Protein AF-U6KPJ8-F1 (afdb_monomer_lite)

pLDDT: mean 83.23, std 18.03, range [37.62, 97.5]

Structure (mmCIF, N/CA/C/O backbone):
data_AF-U6KPJ8-F1
#
_entry.id   AF-U6KPJ8-F1
#
loop_
_atom_site.group_PDB
_atom_site.id
_atom_site.type_symbol
_atom_site.label_atom_id
_atom_site.label_alt_id
_atom_site.label_comp_id
_atom_site.label_asym_id
_atom_site.label_entity_id
_atom_site.label_seq_id
_atom_site.pdbx_PDB_ins_code
_atom_site.Cartn_x
_atom_site.Cartn_y
_atom_site.Cartn_z
_atom_site.occupancy
_atom_site.B_iso_or_equiv
_atom_site.auth_seq_id
_atom_site.auth_comp_id
_atom_site.auth_asym_id
_atom_site.auth_atom_id
_atom_site.pdbx_PDB_model_num
ATOM 1 N N . ASN A 1 1 ? 4.360 -7.248 28.650 1.00 37.62 1 ASN A N 1
ATOM 2 C CA . ASN A 1 1 ? 5.447 -6.951 27.704 1.00 37.62 1 ASN A CA 1
ATOM 3 C C . ASN A 1 1 ? 4.824 -6.811 26.330 1.00 37.62 1 ASN A C 1
ATOM 5 O O . ASN A 1 1 ? 4.631 -7.802 25.655 1.00 37.62 1 ASN A O 1
ATOM 9 N N . GLU A 1 2 ? 4.382 -5.655 25.871 1.00 37.62 2 GLU A N 1
ATOM 10 C CA . GLU A 1 2 ? 4.336 -4.290 26.389 1.00 37.62 2 GLU A CA 1
ATOM 11 C C . GLU A 1 2 ? 3.416 -3.573 25.388 1.00 37.62 2 GLU A C 1
ATOM 13 O O . GLU A 1 2 ? 3.632 -3.651 24.186 1.00 37.62 2 GLU A O 1
ATOM 18 N N . GLU A 1 3 ? 2.337 -2.978 25.886 1.00 45.91 3 GLU A N 1
ATOM 19 C CA . GLU A 1 3 ? 1.828 -1.684 25.425 1.00 45.91 3 GLU A CA 1
ATOM 20 C C . GLU A 1 3 ? 1.821 -1.364 23.914 1.00 45.91 3 GLU A C 1
ATOM 22 O O . GLU A 1 3 ? 2.398 -0.370 23.485 1.00 45.91 3 GLU A O 1
ATOM 27 N N . THR A 1 4 ? 0.988 -2.039 23.119 1.00 46.28 4 THR A N 1
ATOM 28 C CA . THR A 1 4 ? 0.254 -1.316 22.063 1.00 46.28 4 THR A CA 1
ATOM 29 C C . THR A 1 4 ? -1.011 -0.748 22.680 1.00 46.28 4 THR A C 1
ATOM 31 O O . THR A 1 4 ? -2.102 -1.311 22.648 1.00 46.28 4 THR A O 1
ATOM 34 N N . LYS A 1 5 ? -0.791 0.381 23.354 1.00 42.75 5 LYS A N 1
ATOM 35 C CA . LYS A 1 5 ? -1.793 1.258 23.945 1.00 42.75 5 LYS A CA 1
ATOM 36 C C . LYS A 1 5 ? -2.878 1.509 22.900 1.00 42.75 5 LYS A C 1
ATOM 38 O O . LYS A 1 5 ? -2.661 2.239 21.934 1.00 42.75 5 LYS A O 1
ATOM 43 N N . ALA A 1 6 ? -4.017 0.845 23.087 1.00 41.06 6 ALA A N 1
ATOM 44 C CA . ALA A 1 6 ? -5.228 1.080 22.329 1.00 41.06 6 ALA A CA 1
ATOM 45 C C . ALA A 1 6 ? -5.504 2.584 22.373 1.00 41.06 6 ALA A C 1
ATOM 47 O O . ALA A 1 6 ? -5.782 3.146 23.432 1.00 41.06 6 ALA A O 1
ATOM 48 N N . ALA A 1 7 ? -5.335 3.249 21.232 1.00 43.72 7 ALA A N 1
ATOM 49 C CA . ALA A 1 7 ? -5.761 4.621 21.072 1.00 43.72 7 ALA A CA 1
ATOM 50 C C . ALA A 1 7 ? -7.288 4.610 21.167 1.00 43.72 7 ALA A C 1
ATOM 52 O O . ALA A 1 7 ? -7.984 4.224 20.230 1.00 43.72 7 ALA A O 1
ATOM 53 N N . GLU A 1 8 ? -7.783 4.978 22.344 1.00 44.75 8 GLU A N 1
ATOM 54 C CA . GLU A 1 8 ? -9.182 5.252 22.628 1.00 44.75 8 GLU A CA 1
ATOM 55 C C . GLU A 1 8 ? -9.659 6.387 21.711 1.00 44.75 8 GLU A C 1
ATOM 57 O O . GLU A 1 8 ? -9.579 7.567 22.042 1.00 44.75 8 GLU A O 1
ATOM 62 N N . ALA A 1 9 ? -10.149 6.034 20.526 1.00 43.81 9 ALA A N 1
ATOM 63 C CA . ALA A 1 9 ? -10.954 6.920 19.704 1.00 43.81 9 ALA A CA 1
ATOM 64 C C . ALA A 1 9 ? -12.425 6.624 20.006 1.00 43.81 9 ALA A C 1
ATOM 66 O O . ALA A 1 9 ? -13.086 5.843 19.325 1.00 43.81 9 ALA A O 1
ATOM 67 N N . GLN A 1 10 ? -12.943 7.256 21.057 1.00 44.81 10 GLN A N 1
ATOM 68 C CA . GLN A 1 10 ? -14.380 7.450 21.192 1.00 44.81 10 GLN A CA 1
ATOM 69 C C . GLN A 1 10 ? -14.854 8.333 20.030 1.00 44.81 10 GLN A C 1
ATOM 71 O O . GLN A 1 10 ? -14.726 9.548 20.116 1.00 44.81 10 GLN A O 1
ATOM 76 N N . PHE A 1 11 ? -15.427 7.758 18.969 1.00 49.78 11 PHE A N 1
ATOM 77 C CA . PHE A 1 11 ? -16.357 8.492 18.109 1.00 49.78 11 PHE A CA 1
ATOM 78 C C . PHE A 1 11 ? -17.549 7.626 17.702 1.00 49.78 11 PHE A C 1
ATOM 80 O O . PHE A 1 11 ? -17.448 6.542 17.139 1.00 49.78 11 PHE A O 1
ATOM 87 N N . VAL A 1 12 ? -18.701 8.167 18.069 1.00 48.19 12 VAL A N 1
ATOM 88 C CA . VAL A 1 12 ? -20.061 7.726 17.805 1.00 48.19 12 VAL A CA 1
ATOM 89 C C . VAL A 1 12 ? -20.349 7.823 16.301 1.00 48.19 12 VAL A C 1
ATOM 91 O O . VAL A 1 12 ? -20.177 8.885 15.710 1.00 48.19 12 VAL A O 1
ATOM 94 N N . GLY A 1 13 ? -20.835 6.730 15.707 1.00 45.03 13 GLY A N 1
ATOM 95 C CA . GLY A 1 13 ? -21.274 6.649 14.309 1.00 45.03 13 GLY A CA 1
ATOM 96 C C . GLY A 1 13 ? -20.286 5.873 13.440 1.00 45.03 13 GLY A C 1
ATOM 97 O O . GLY A 1 13 ? -19.126 6.249 13.355 1.00 45.03 13 GLY A O 1
ATOM 98 N N . GLY A 1 14 ? -20.739 4.787 12.803 1.00 61.44 14 GLY A N 1
ATOM 99 C CA . GLY A 1 14 ? -19.937 3.907 11.935 1.00 61.44 14 GLY A CA 1
ATOM 100 C C . GLY A 1 14 ? -19.471 4.570 10.634 1.00 61.44 14 GLY A C 1
ATOM 101 O O . GLY A 1 14 ? -19.826 4.124 9.547 1.00 61.44 14 GLY A O 1
ATOM 102 N N . GLY A 1 15 ? -18.736 5.672 10.747 1.00 78.56 15 GLY A N 1
ATOM 103 C CA . GLY A 1 15 ? -18.118 6.404 9.654 1.00 78.56 15 GLY A CA 1
ATOM 104 C C . GLY A 1 15 ? -16.649 6.031 9.495 1.00 78.56 15 GLY A C 1
ATOM 105 O O . GLY A 1 15 ? -15.996 5.577 10.435 1.00 78.56 15 GLY A O 1
ATOM 106 N N . ARG A 1 16 ? -16.124 6.240 8.288 1.00 85.00 16 ARG A N 1
ATOM 107 C CA . ARG A 1 16 ? -14.698 6.077 8.006 1.00 85.00 16 ARG A CA 1
ATOM 108 C C . ARG A 1 16 ? -13.895 7.178 8.695 1.00 85.00 16 ARG A C 1
ATOM 110 O O . ARG A 1 16 ? -14.266 8.349 8.625 1.00 85.00 16 ARG A O 1
ATOM 117 N N . ILE A 1 17 ? -12.778 6.815 9.319 1.00 91.69 17 ILE A N 1
ATOM 118 C CA . ILE A 1 17 ? -11.808 7.758 9.888 1.00 91.69 17 ILE A CA 1
ATOM 119 C C . ILE A 1 17 ? -10.496 7.685 9.117 1.00 91.69 17 ILE A C 1
ATOM 121 O O . ILE A 1 17 ? -10.057 6.608 8.727 1.00 91.69 17 ILE A O 1
ATOM 125 N N . ARG A 1 18 ? -9.827 8.822 8.916 1.00 91.69 18 ARG A N 1
ATOM 126 C CA . ARG A 1 18 ? -8.508 8.848 8.277 1.00 91.69 18 ARG A CA 1
ATOM 127 C C . ARG A 1 18 ? -7.410 8.855 9.339 1.00 91.69 18 ARG A C 1
ATOM 129 O O . ARG A 1 18 ? -7.355 9.787 10.136 1.00 91.69 18 ARG A O 1
ATOM 136 N N . LYS A 1 19 ? -6.527 7.851 9.342 1.00 93.56 19 LYS A N 1
ATOM 137 C CA . LYS A 1 19 ? -5.367 7.772 10.254 1.00 93.56 19 LYS A CA 1
ATOM 138 C C . LYS A 1 19 ? -4.137 7.181 9.563 1.00 93.56 19 LYS A C 1
ATOM 140 O O . LYS A 1 19 ? -4.251 6.466 8.563 1.00 93.56 19 LYS A O 1
ATOM 145 N N . GLN A 1 20 ? -2.971 7.492 10.121 1.00 95.56 20 GLN A N 1
ATOM 146 C CA . GLN A 1 20 ? -1.699 6.864 9.783 1.00 95.56 20 GLN A CA 1
ATOM 147 C C . GLN A 1 20 ? -1.336 5.841 10.864 1.00 95.56 20 GLN A C 1
ATOM 149 O O . GLN A 1 20 ? -1.419 6.153 12.050 1.00 95.56 20 GLN A O 1
ATOM 154 N N . VAL A 1 21 ? -0.949 4.635 10.458 1.00 94.56 21 VAL A N 1
ATOM 155 C CA . VAL A 1 21 ? -0.538 3.539 11.342 1.00 94.56 21 VAL A CA 1
ATOM 156 C C . VAL A 1 21 ? 0.760 2.950 10.806 1.00 94.56 21 VAL A C 1
ATOM 158 O O . VAL A 1 21 ? 0.832 2.591 9.631 1.00 94.56 21 VAL A O 1
ATOM 161 N N . ALA A 1 22 ? 1.771 2.862 11.666 1.00 95.00 22 ALA A N 1
ATOM 162 C CA . ALA A 1 22 ? 2.972 2.074 11.419 1.00 95.00 22 ALA A CA 1
ATOM 163 C C . ALA A 1 22 ? 2.770 0.672 12.007 1.00 95.00 22 ALA A C 1
ATOM 165 O O . ALA A 1 22 ? 2.298 0.539 13.136 1.00 95.00 22 ALA A O 1
ATOM 166 N N . PHE A 1 23 ? 3.088 -0.352 11.228 1.00 91.19 23 PHE A N 1
ATOM 167 C CA . PHE A 1 23 ? 2.982 -1.756 11.600 1.00 91.19 23 PHE A CA 1
ATOM 168 C C . PHE A 1 23 ? 4.333 -2.287 12.090 1.00 91.19 23 PHE A C 1
ATOM 170 O O . PHE A 1 23 ? 5.388 -1.760 11.735 1.00 91.19 23 PHE A O 1
ATOM 177 N N . ASP A 1 24 ? 4.307 -3.380 12.854 1.00 92.56 24 ASP A N 1
ATOM 178 C CA . ASP A 1 24 ? 5.514 -3.998 13.427 1.00 92.56 24 ASP A CA 1
ATOM 179 C C . ASP A 1 24 ? 6.501 -4.508 12.364 1.00 92.56 24 ASP A C 1
ATOM 181 O O . ASP A 1 24 ? 7.694 -4.637 12.624 1.00 92.56 24 ASP A O 1
ATOM 185 N N . ASN A 1 25 ? 6.015 -4.776 11.149 1.00 87.56 25 ASN A N 1
ATOM 186 C CA . ASN A 1 25 ? 6.840 -5.170 10.008 1.00 87.56 25 ASN A CA 1
ATOM 187 C C . ASN A 1 25 ? 7.536 -3.985 9.312 1.00 87.56 25 ASN A C 1
ATOM 189 O O . ASN A 1 25 ? 8.175 -4.191 8.292 1.00 87.56 25 ASN A O 1
ATOM 193 N N . GLY A 1 26 ? 7.400 -2.756 9.820 1.00 91.88 26 GLY A N 1
ATOM 194 C CA . GLY A 1 26 ? 7.976 -1.551 9.218 1.00 91.88 26 GLY A CA 1
ATOM 195 C C . GLY A 1 26 ? 7.114 -0.910 8.127 1.00 91.88 26 GLY A C 1
ATOM 196 O O . GLY A 1 26 ? 7.426 0.195 7.684 1.00 91.88 26 GLY A O 1
ATOM 197 N N . ALA A 1 27 ? 6.000 -1.535 7.732 1.00 94.44 27 ALA A N 1
ATOM 198 C CA . ALA A 1 27 ? 5.062 -0.926 6.801 1.00 94.44 27 ALA A CA 1
ATOM 199 C C . ALA A 1 27 ? 4.301 0.233 7.461 1.00 94.44 27 ALA A C 1
ATOM 201 O O . ALA A 1 27 ? 3.992 0.215 8.652 1.00 94.44 27 ALA A O 1
ATOM 202 N N . VAL A 1 28 ? 3.923 1.232 6.672 1.00 96.56 28 VAL A N 1
ATOM 203 C CA . VAL A 1 28 ? 3.119 2.373 7.106 1.00 96.56 28 VAL A CA 1
ATOM 204 C C . VAL A 1 28 ? 1.903 2.494 6.204 1.00 96.56 28 VAL A C 1
ATOM 206 O O . VAL A 1 28 ? 2.029 2.632 4.991 1.00 96.56 28 VAL A O 1
ATOM 209 N N . TYR A 1 29 ? 0.709 2.492 6.790 1.00 96.12 29 TYR A N 1
ATOM 210 C CA . TYR A 1 29 ? -0.525 2.811 6.082 1.00 96.12 29 TYR A CA 1
ATOM 211 C C . TYR A 1 29 ? -1.038 4.188 6.477 1.00 96.12 29 TYR A C 1
ATOM 213 O O . TYR A 1 29 ? -1.098 4.525 7.653 1.00 96.12 29 TYR A O 1
ATOM 221 N N . THR A 1 30 ? -1.456 4.976 5.492 1.00 96.75 30 THR A N 1
ATOM 222 C CA . THR A 1 30 ? -2.089 6.282 5.664 1.00 96.75 30 THR A CA 1
ATOM 223 C C . THR A 1 30 ? -3.349 6.334 4.818 1.00 96.75 30 THR A C 1
ATOM 225 O O . THR A 1 30 ? -3.277 6.422 3.594 1.00 96.75 30 THR A O 1
ATOM 228 N N . GLY A 1 31 ? -4.518 6.318 5.448 1.00 96.19 31 GLY A N 1
ATOM 229 C CA . GLY A 1 31 ? -5.765 6.245 4.697 1.00 96.19 31 GLY A CA 1
ATOM 230 C C . GLY A 1 31 ? -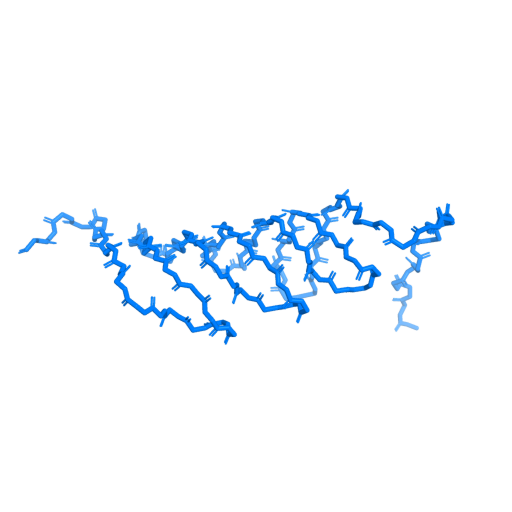6.993 6.175 5.573 1.00 96.19 31 GLY A C 1
ATOM 231 O O . GLY A 1 31 ? -6.925 6.429 6.777 1.00 96.19 31 GLY A O 1
ATOM 232 N N . GLU A 1 32 ? -8.111 5.870 4.933 1.00 95.56 32 GLU A N 1
ATOM 233 C CA . GLU A 1 32 ? -9.397 5.652 5.576 1.00 95.56 32 GLU A CA 1
ATOM 234 C C . GLU A 1 32 ? -9.469 4.265 6.235 1.00 95.56 32 GLU A C 1
ATOM 236 O O . GLU A 1 32 ? -8.862 3.291 5.774 1.00 95.56 32 GLU A O 1
ATOM 241 N N . TRP A 1 33 ? -10.189 4.214 7.352 1.00 93.19 33 TRP A N 1
ATOM 242 C CA . TRP A 1 33 ? -10.424 3.038 8.176 1.00 93.19 33 TRP A CA 1
ATOM 243 C C . TRP A 1 33 ? -11.887 2.986 8.575 1.00 93.19 33 TRP A C 1
ATOM 245 O O . TRP A 1 33 ? -12.448 4.000 8.996 1.00 93.19 33 TRP A O 1
ATOM 255 N N . LEU A 1 34 ? -12.479 1.801 8.509 1.00 91.56 34 LEU A N 1
ATOM 256 C CA . LEU A 1 34 ? -13.812 1.522 9.022 1.00 91.56 34 LEU A CA 1
ATOM 257 C C . LEU A 1 34 ? -13.677 0.527 10.177 1.00 91.56 34 LEU A C 1
ATOM 259 O O . LEU A 1 34 ? -13.388 -0.649 9.967 1.00 91.56 34 LEU A O 1
ATOM 263 N N . GLY A 1 35 ? -13.844 1.019 11.407 1.00 89.00 35 GLY A N 1
ATOM 264 C CA . GLY A 1 35 ? -13.478 0.256 12.601 1.00 89.00 35 GLY A CA 1
ATOM 265 C C . GLY A 1 35 ? -11.972 -0.018 12.628 1.00 89.00 35 GLY A C 1
ATOM 266 O O . GLY A 1 35 ? -11.168 0.918 12.596 1.00 89.00 35 GLY A O 1
ATOM 267 N N . ASP A 1 36 ? -11.605 -1.298 12.646 1.00 87.81 36 ASP A N 1
ATOM 268 C CA . ASP A 1 36 ? -10.212 -1.754 12.702 1.00 87.81 36 ASP A CA 1
ATOM 269 C C . ASP A 1 36 ? -9.640 -2.169 11.340 1.00 87.81 36 ASP A C 1
ATOM 271 O O . ASP A 1 36 ? -8.455 -2.481 11.254 1.00 87.81 36 ASP A O 1
ATOM 275 N N . ALA A 1 37 ? -10.449 -2.122 10.277 1.00 91.62 37 ALA A N 1
ATOM 276 C CA . ALA A 1 37 ? -10.039 -2.506 8.931 1.00 91.62 37 ALA A CA 1
ATOM 277 C C . ALA A 1 37 ? -9.766 -1.287 8.045 1.00 91.62 37 ALA A C 1
ATOM 279 O O . ALA A 1 37 ? -10.462 -0.266 8.124 1.00 91.62 37 ALA A O 1
ATOM 280 N N . ARG A 1 38 ? -8.776 -1.400 7.156 1.00 93.94 38 ARG A N 1
ATOM 281 C CA . ARG A 1 38 ? -8.551 -0.419 6.086 1.00 93.94 38 ARG A CA 1
ATOM 282 C C . ARG A 1 38 ? -9.715 -0.481 5.109 1.00 93.94 38 ARG A C 1
ATOM 284 O O . ARG A 1 38 ? -10.037 -1.549 4.582 1.00 93.94 38 ARG A O 1
ATOM 291 N N . ASP A 1 39 ? -10.348 0.664 4.892 1.00 95.00 39 ASP A N 1
ATOM 292 C CA . ASP A 1 39 ? -11.568 0.744 4.100 1.00 95.00 39 ASP A CA 1
ATOM 293 C C . ASP A 1 39 ? -11.779 2.170 3.571 1.00 95.00 39 ASP A C 1
ATOM 295 O O . ASP A 1 39 ? -11.834 3.122 4.350 1.00 95.00 39 ASP A O 1
ATOM 299 N N . GLY A 1 40 ? -11.899 2.316 2.251 1.00 94.75 40 GLY A N 1
ATOM 300 C CA . GLY A 1 40 ? -11.855 3.594 1.536 1.00 94.75 40 GLY A CA 1
ATOM 301 C C . GLY A 1 40 ? -10.510 3.819 0.843 1.00 94.75 40 GLY A C 1
ATOM 302 O O . GLY A 1 40 ? -9.816 2.872 0.488 1.00 94.75 40 GLY A O 1
ATOM 303 N N . TYR A 1 41 ? -10.119 5.069 0.614 1.00 96.25 41 TYR A N 1
ATOM 304 C CA . TYR A 1 41 ? -8.852 5.376 -0.045 1.00 96.25 41 TYR A CA 1
ATOM 305 C C . TYR A 1 41 ? -7.678 5.389 0.936 1.00 96.25 41 TYR A C 1
ATOM 307 O O . TYR A 1 41 ? -7.747 5.983 2.019 1.00 96.25 41 TYR A O 1
ATOM 315 N N . GLY A 1 42 ? -6.551 4.811 0.526 1.00 96.81 42 GLY A N 1
ATOM 316 C CA . GLY A 1 42 ? -5.361 4.773 1.360 1.00 96.81 42 GLY A CA 1
ATOM 317 C C . GLY A 1 42 ? -4.075 4.462 0.617 1.00 96.81 42 GLY A C 1
ATOM 318 O O . GLY A 1 42 ? -4.068 3.894 -0.476 1.00 96.81 42 GLY A O 1
ATOM 319 N N . VAL A 1 43 ? -2.975 4.838 1.263 1.00 97.50 43 VAL A N 1
ATOM 320 C CA . VAL A 1 43 ? -1.609 4.598 0.809 1.00 97.50 43 VAL A CA 1
ATOM 321 C C . VAL A 1 43 ? -0.917 3.679 1.803 1.00 97.50 43 VAL A C 1
ATOM 323 O O . VAL A 1 43 ? -0.794 4.034 2.973 1.00 97.50 43 VAL A O 1
ATOM 326 N N . GLN A 1 44 ? -0.451 2.523 1.345 1.00 96.75 44 GLN A N 1
ATOM 327 C CA . GLN A 1 44 ? 0.452 1.654 2.090 1.00 96.75 44 GLN A CA 1
ATOM 328 C C . GLN A 1 44 ? 1.859 1.783 1.518 1.00 96.75 44 GLN A C 1
ATOM 330 O O . GLN A 1 44 ? 2.042 1.711 0.309 1.00 96.75 44 GLN A O 1
ATOM 335 N N . VAL A 1 45 ? 2.843 1.956 2.388 1.00 96.69 45 VAL A N 1
ATOM 336 C CA . VAL A 1 45 ? 4.266 1.867 2.067 1.00 96.69 45 VAL A CA 1
ATOM 337 C C . VAL A 1 45 ? 4.819 0.693 2.859 1.00 96.69 45 VAL A C 1
ATOM 339 O O . VAL A 1 45 ? 4.580 0.615 4.061 1.00 96.69 45 VAL A O 1
ATOM 342 N N . TRP A 1 46 ? 5.487 -0.239 2.197 1.00 95.44 46 TRP A N 1
ATOM 343 C CA . TRP A 1 46 ? 6.141 -1.376 2.842 1.00 95.44 46 TRP A CA 1
ATOM 344 C C . TRP A 1 46 ? 7.570 -1.017 3.256 1.00 95.44 46 TRP A C 1
ATOM 346 O O . TRP A 1 46 ? 8.109 0.008 2.835 1.00 95.44 46 TRP A O 1
ATOM 356 N N . ASP A 1 47 ? 8.171 -1.834 4.120 1.00 94.81 47 ASP A N 1
ATOM 357 C CA . ASP A 1 47 ? 9.532 -1.613 4.621 1.00 94.81 47 ASP A CA 1
ATOM 358 C C . ASP A 1 47 ? 10.595 -1.717 3.516 1.00 94.81 47 ASP A C 1
ATOM 360 O O . ASP A 1 47 ? 11.612 -1.025 3.565 1.00 94.81 47 ASP A O 1
ATOM 364 N N . ASP A 1 48 ? 10.314 -2.513 2.482 1.00 93.06 48 ASP A N 1
ATOM 365 C CA . ASP A 1 48 ? 11.132 -2.654 1.277 1.00 93.06 48 ASP A CA 1
ATOM 366 C C . ASP A 1 48 ? 11.096 -1.410 0.365 1.00 93.06 48 ASP A C 1
ATOM 368 O O . ASP A 1 48 ? 11.896 -1.299 -0.563 1.00 93.06 48 ASP A O 1
ATOM 372 N N . GLY A 1 49 ? 10.201 -0.453 0.633 1.00 91.75 49 GLY A N 1
ATOM 373 C CA . GLY A 1 49 ? 10.003 0.756 -0.162 1.00 91.75 49 GLY A CA 1
ATOM 374 C C . GLY A 1 49 ? 8.959 0.625 -1.274 1.00 91.75 49 GLY A C 1
ATOM 375 O O . GLY A 1 49 ? 8.654 1.630 -1.928 1.00 91.75 49 GLY A O 1
ATOM 376 N N . ALA A 1 50 ? 8.359 -0.554 -1.473 1.00 95.06 50 ALA A N 1
ATOM 377 C CA . ALA A 1 50 ? 7.188 -0.688 -2.326 1.00 95.06 50 ALA A CA 1
ATOM 378 C C . ALA A 1 50 ? 6.043 0.177 -1.774 1.00 95.06 50 ALA A C 1
ATOM 380 O O . ALA A 1 50 ? 5.933 0.430 -0.569 1.00 95.06 50 ALA A O 1
ATOM 381 N N . ARG A 1 51 ? 5.146 0.637 -2.649 1.00 96.25 51 ARG A N 1
ATOM 382 C CA . ARG A 1 51 ? 3.957 1.392 -2.230 1.00 96.25 51 ARG A CA 1
ATOM 383 C C . ARG A 1 51 ? 2.722 1.031 -3.029 1.00 96.25 51 ARG A C 1
ATOM 385 O O . ARG A 1 51 ? 2.777 0.850 -4.239 1.00 96.25 51 ARG A O 1
ATOM 392 N N . TYR A 1 52 ? 1.586 1.019 -2.357 1.00 96.19 52 TYR A N 1
ATOM 393 C CA . TYR A 1 52 ? 0.271 0.917 -2.960 1.00 96.19 52 TYR A CA 1
ATOM 394 C C . TYR A 1 52 ? -0.540 2.149 -2.602 1.00 96.19 52 TYR A C 1
ATOM 396 O O . TYR A 1 52 ? -0.593 2.547 -1.445 1.00 96.19 52 TYR A O 1
ATOM 404 N N . GLU A 1 53 ? -1.205 2.728 -3.585 1.00 96.94 53 GLU A N 1
ATOM 405 C CA . GLU A 1 53 ? -2.101 3.863 -3.441 1.00 96.94 53 GLU A CA 1
ATOM 406 C C . GLU A 1 53 ? -3.403 3.539 -4.174 1.00 96.94 53 GLU A C 1
ATOM 408 O O . GLU A 1 53 ? -3.409 3.393 -5.397 1.00 96.94 53 GLU A O 1
ATOM 413 N N . GLY A 1 54 ? -4.509 3.392 -3.448 1.00 96.56 54 GLY A N 1
ATOM 414 C CA . GLY A 1 54 ? -5.760 2.947 -4.058 1.00 96.56 54 GLY A CA 1
ATOM 415 C C . GLY A 1 54 ? -6.904 2.765 -3.076 1.00 96.56 54 GLY A C 1
ATOM 416 O O . GLY A 1 54 ? -6.854 3.244 -1.941 1.00 96.56 54 GLY A O 1
ATOM 417 N N . GLN A 1 55 ? -7.959 2.101 -3.546 1.00 96.19 55 GLN A N 1
ATOM 418 C CA . GLN A 1 55 ? -9.110 1.764 -2.713 1.00 96.19 55 GLN A CA 1
ATOM 419 C C . GLN A 1 55 ? -8.842 0.483 -1.918 1.00 96.19 55 GLN A C 1
ATOM 421 O O . GLN A 1 55 ? -8.213 -0.461 -2.391 1.00 96.19 55 GLN A O 1
ATOM 426 N N . TRP A 1 56 ? -9.362 0.461 -0.703 1.00 95.62 56 TRP A N 1
ATOM 427 C CA . TRP A 1 56 ? -9.273 -0.625 0.253 1.00 95.62 56 TRP A CA 1
ATOM 428 C C . TRP A 1 56 ? -10.677 -1.001 0.693 1.00 95.62 56 TRP A C 1
ATOM 430 O O . TRP A 1 56 ? -11.516 -0.124 0.897 1.00 95.62 56 TRP A O 1
ATOM 440 N N . VAL A 1 57 ? -10.931 -2.293 0.857 1.00 95.38 57 VAL A N 1
ATOM 441 C CA . VAL A 1 57 ? -12.161 -2.811 1.457 1.00 95.38 57 VAL A CA 1
ATOM 442 C C . VAL A 1 57 ? -11.807 -4.019 2.306 1.00 95.38 57 VAL A C 1
ATOM 444 O O . VAL A 1 57 ? -11.248 -4.989 1.795 1.00 95.38 57 VAL A O 1
ATOM 447 N N . ASN A 1 58 ? -12.153 -3.969 3.595 1.00 93.38 58 ASN A N 1
ATOM 448 C CA . ASN A 1 58 ? -11.828 -5.014 4.573 1.00 93.38 58 ASN A CA 1
ATOM 449 C C . ASN A 1 58 ? -10.353 -5.455 4.510 1.00 93.38 58 ASN A C 1
ATOM 451 O O . ASN A 1 58 ? -10.065 -6.639 4.336 1.00 93.38 58 ASN A O 1
ATOM 455 N N . ASP A 1 59 ? -9.428 -4.494 4.595 1.00 93.44 59 ASP A N 1
ATOM 456 C CA . ASP A 1 59 ? -7.975 -4.723 4.556 1.00 93.44 59 ASP A CA 1
ATOM 457 C C . ASP A 1 59 ? -7.397 -5.239 3.238 1.00 93.44 59 ASP A C 1
ATOM 459 O O . ASP A 1 59 ? -6.191 -5.488 3.174 1.00 93.44 59 ASP A O 1
ATOM 463 N N . LYS A 1 60 ? -8.209 -5.328 2.183 1.00 95.19 60 LYS A N 1
ATOM 464 C CA . LYS A 1 60 ? -7.761 -5.759 0.860 1.00 95.19 60 LYS A CA 1
ATOM 465 C C . LYS A 1 60 ? -7.777 -4.618 -0.141 1.00 95.19 60 LYS A C 1
ATOM 467 O O . LYS A 1 60 ? -8.732 -3.840 -0.175 1.00 95.19 60 LYS A O 1
ATOM 472 N N . ALA A 1 61 ? -6.773 -4.563 -1.007 1.00 94.50 61 ALA A N 1
ATOM 473 C CA . ALA A 1 61 ? -6.779 -3.687 -2.168 1.00 94.50 61 ALA A CA 1
ATOM 474 C C . ALA A 1 61 ? -7.952 -4.048 -3.095 1.00 94.50 61 ALA A C 1
ATOM 476 O O . ALA A 1 61 ? -8.171 -5.215 -3.448 1.00 94.50 61 ALA A O 1
ATOM 477 N N . GLN A 1 62 ? -8.710 -3.030 -3.493 1.00 95.56 62 GLN A N 1
ATOM 478 C CA . GLN A 1 62 ? -9.888 -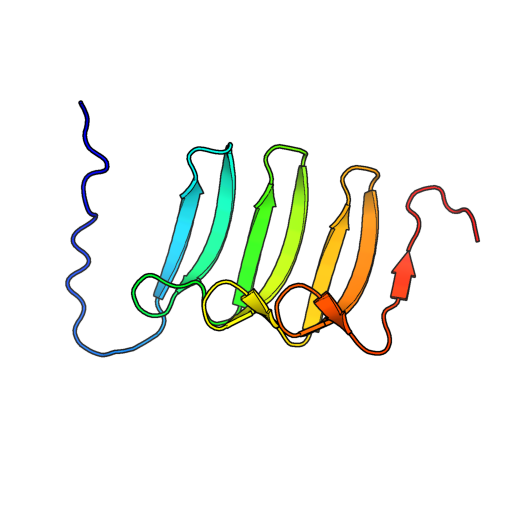3.154 -4.341 1.00 95.56 62 GLN A CA 1
ATOM 479 C C . GLN A 1 62 ? -9.966 -1.985 -5.334 1.00 95.56 62 GLN A C 1
ATOM 481 O O . GLN A 1 62 ? -9.322 -0.959 -5.154 1.00 95.56 62 GLN A O 1
ATOM 486 N N . GLY A 1 63 ? -10.762 -2.118 -6.395 1.00 92.88 63 GLY A N 1
ATOM 487 C CA . GLY A 1 63 ? -11.037 -1.032 -7.335 1.00 92.88 63 GLY A CA 1
ATOM 488 C C . GLY A 1 63 ? -9.774 -0.507 -8.017 1.00 92.88 63 GLY A C 1
ATOM 489 O O . GLY A 1 63 ? -8.861 -1.263 -8.315 1.00 92.88 63 GLY A O 1
ATOM 490 N N . LYS A 1 64 ? -9.707 0.795 -8.292 1.00 93.06 64 LYS A N 1
ATOM 491 C CA . LYS A 1 64 ? -8.535 1.392 -8.945 1.00 93.06 64 LYS A CA 1
ATOM 492 C C . LYS A 1 64 ? -7.403 1.602 -7.943 1.00 93.06 64 LYS A C 1
ATOM 494 O O . LYS A 1 64 ? -7.612 2.197 -6.885 1.00 93.06 64 LYS A O 1
ATOM 499 N N . GLY A 1 65 ? -6.202 1.182 -8.326 1.00 94.88 65 GLY A N 1
ATOM 500 C CA . GLY A 1 65 ? -5.006 1.352 -7.513 1.00 94.88 65 GLY A CA 1
ATOM 501 C C . GLY A 1 65 ? -3.732 1.445 -8.340 1.00 94.88 65 GLY A C 1
ATOM 502 O O . GLY A 1 65 ? -3.628 0.905 -9.446 1.00 94.88 65 GLY A O 1
ATOM 503 N N . LYS A 1 66 ? -2.757 2.141 -7.768 1.00 95.19 66 LYS A N 1
ATOM 504 C CA . LYS A 1 66 ? -1.392 2.284 -8.245 1.00 95.19 66 LYS A CA 1
ATOM 505 C C . LYS A 1 66 ? -0.475 1.534 -7.294 1.00 95.19 66 LYS A C 1
ATOM 507 O O . LYS A 1 66 ? -0.359 1.905 -6.131 1.00 95.19 66 LYS A O 1
ATOM 512 N N . PHE A 1 67 ? 0.223 0.537 -7.804 1.00 95.06 67 PHE A N 1
ATOM 513 C CA . PHE A 1 67 ? 1.298 -0.128 -7.095 1.00 95.06 67 PHE A CA 1
ATOM 514 C C . PHE A 1 67 ? 2.631 0.289 -7.703 1.00 95.06 67 PHE A C 1
ATOM 516 O O . PHE A 1 67 ? 2.781 0.303 -8.920 1.00 95.06 67 PHE A O 1
ATOM 523 N N . VAL A 1 68 ? 3.578 0.675 -6.863 1.00 93.88 68 VAL A N 1
ATOM 524 C CA . VAL A 1 68 ? 4.960 0.942 -7.246 1.00 93.88 68 VAL A CA 1
ATOM 525 C C . VAL A 1 68 ? 5.811 -0.089 -6.543 1.00 93.88 68 VAL A C 1
ATOM 527 O O . VAL A 1 68 ? 5.813 -0.157 -5.314 1.00 93.88 68 VAL A O 1
ATOM 530 N N . HIS A 1 69 ? 6.485 -0.895 -7.339 1.00 91.50 69 HIS A N 1
ATOM 531 C CA . HIS A 1 69 ? 7.395 -1.917 -6.877 1.00 91.50 69 HIS A CA 1
ATOM 532 C C . HIS A 1 69 ? 8.749 -1.279 -6.507 1.00 91.50 69 HIS A C 1
ATOM 534 O O . HIS A 1 69 ? 9.029 -0.126 -6.850 1.00 91.50 69 HIS A O 1
ATOM 540 N N . VAL A 1 70 ? 9.563 -1.994 -5.730 1.00 91.81 70 VAL A N 1
ATOM 541 C CA . VAL A 1 70 ? 10.816 -1.479 -5.136 1.00 91.81 70 VAL A CA 1
ATOM 542 C C . VAL A 1 70 ? 11.872 -1.081 -6.178 1.00 91.81 70 VAL A C 1
ATOM 544 O O . VAL A 1 70 ? 12.665 -0.169 -5.963 1.00 91.81 70 VAL A O 1
ATOM 547 N N . ASP A 1 71 ? 11.848 -1.729 -7.336 1.00 87.12 71 ASP A N 1
ATOM 548 C CA . ASP A 1 71 ? 12.646 -1.424 -8.532 1.00 87.12 71 ASP A CA 1
ATOM 549 C C . ASP A 1 71 ? 12.174 -0.158 -9.274 1.00 87.12 71 ASP A C 1
ATOM 551 O O . ASP A 1 71 ? 12.837 0.303 -10.202 1.00 87.12 71 ASP A O 1
ATOM 555 N N . GLY A 1 72 ? 11.071 0.453 -8.833 1.00 85.25 72 GLY A N 1
ATOM 556 C CA . GLY A 1 72 ? 10.486 1.658 -9.412 1.00 85.25 72 GLY A CA 1
ATOM 557 C C . GLY A 1 72 ? 9.395 1.374 -10.438 1.00 85.25 72 GLY A C 1
ATOM 558 O O . GLY A 1 72 ? 8.731 2.319 -10.880 1.00 85.25 72 GLY A O 1
ATOM 559 N N . ASP A 1 73 ? 9.173 0.107 -10.786 1.00 89.25 73 ASP A N 1
ATOM 560 C CA . ASP A 1 73 ? 8.149 -0.283 -11.741 1.00 89.25 73 ASP A CA 1
ATOM 561 C C . ASP A 1 73 ? 6.759 0.048 -11.200 1.00 89.25 73 ASP A C 1
ATOM 563 O O . ASP A 1 73 ? 6.455 -0.125 -10.018 1.00 89.25 73 ASP A O 1
ATOM 567 N N . VAL A 1 74 ? 5.892 0.564 -12.067 1.00 91.31 74 VAL A N 1
ATOM 568 C CA . VAL A 1 74 ? 4.575 1.050 -11.665 1.00 91.31 74 VAL A CA 1
ATOM 569 C C . VAL A 1 74 ? 3.482 0.290 -12.385 1.00 91.31 74 VAL A C 1
ATOM 571 O O . VAL A 1 74 ? 3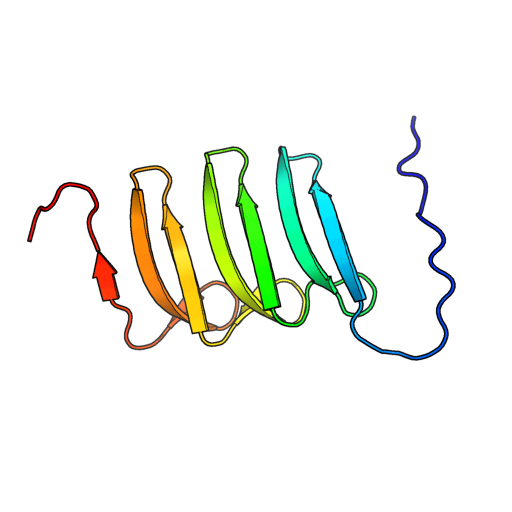.366 0.351 -13.604 1.00 91.31 74 VAL A O 1
ATOM 574 N N . TYR A 1 75 ? 2.606 -0.335 -11.614 1.00 90.56 75 TYR A N 1
ATOM 575 C CA . TYR A 1 75 ? 1.358 -0.893 -12.096 1.00 90.56 75 TYR A CA 1
ATOM 576 C C . TYR A 1 75 ? 0.190 0.029 -11.742 1.00 90.56 75 TYR A C 1
ATOM 578 O O . TYR A 1 75 ? -0.061 0.314 -10.572 1.00 90.56 75 TYR A O 1
ATOM 586 N N . PHE A 1 76 ? -0.567 0.460 -12.746 1.00 92.25 76 PHE A N 1
ATOM 587 C CA . PHE A 1 76 ? -1.858 1.124 -12.564 1.00 92.25 76 PHE A CA 1
ATOM 588 C C . PHE A 1 76 ? -2.959 0.218 -13.092 1.00 92.25 76 PHE A C 1
ATOM 590 O O . PHE A 1 76 ? -2.955 -0.090 -14.279 1.00 92.25 76 PHE A O 1
ATOM 597 N N . GLY A 1 77 ? -3.925 -0.173 -12.268 1.00 93.38 77 GLY A N 1
ATOM 598 C CA . GLY A 1 77 ? -4.976 -1.079 -12.726 1.00 93.38 77 GLY A CA 1
ATOM 599 C C . GLY A 1 77 ? -6.135 -1.227 -11.759 1.00 93.38 77 GLY A C 1
ATOM 600 O O . GLY A 1 77 ? -6.248 -0.483 -10.780 1.00 93.38 77 GLY A O 1
ATOM 601 N N . ASP A 1 78 ? -7.015 -2.175 -12.074 1.00 93.31 78 ASP A N 1
ATOM 602 C CA . ASP A 1 78 ? -8.052 -2.622 -11.153 1.00 93.31 78 ASP A CA 1
ATOM 603 C C . ASP A 1 78 ? -7.493 -3.681 -10.198 1.00 93.31 78 ASP A C 1
ATOM 605 O O . ASP A 1 78 ? -6.585 -4.439 -10.529 1.00 93.31 78 ASP A O 1
ATOM 609 N N . TRP A 1 79 ? -8.049 -3.731 -8.998 1.00 93.31 79 TRP A N 1
ATOM 610 C CA . TRP A 1 79 ? -7.670 -4.619 -7.914 1.00 93.31 79 TRP A CA 1
ATOM 611 C C . TRP A 1 79 ? -8.923 -5.297 -7.380 1.00 93.31 79 TRP A C 1
ATOM 613 O O . TRP A 1 79 ? -9.974 -4.673 -7.214 1.00 93.31 79 TRP A O 1
ATOM 623 N N . VAL A 1 80 ? -8.824 -6.594 -7.120 1.00 94.31 80 VAL A N 1
ATOM 624 C CA . VAL A 1 80 ? -9.893 -7.386 -6.517 1.00 94.31 80 VAL A CA 1
ATOM 625 C C . VAL A 1 80 ? -9.255 -8.338 -5.520 1.00 94.31 80 VAL A C 1
ATOM 627 O O . VAL A 1 80 ? -8.563 -9.274 -5.914 1.00 94.31 80 VAL A O 1
ATOM 630 N N . GLU A 1 81 ? -9.496 -8.097 -4.231 1.00 92.69 81 GLU A N 1
ATOM 631 C CA . GLU A 1 81 ? -8.959 -8.913 -3.136 1.00 92.69 81 GLU A CA 1
ATOM 632 C C . GLU A 1 81 ? -7.433 -9.082 -3.217 1.00 92.69 81 GLU A C 1
ATOM 634 O O . GLU A 1 81 ? -6.934 -10.202 -3.332 1.00 92.69 81 GLU A O 1
ATOM 639 N N . ASP A 1 82 ? -6.706 -7.959 -3.229 1.00 90.50 82 ASP A N 1
ATOM 640 C CA . ASP A 1 82 ? -5.232 -7.903 -3.293 1.00 90.50 82 ASP A CA 1
ATOM 641 C C . ASP A 1 82 ? -4.606 -8.410 -4.594 1.00 90.50 82 ASP A C 1
ATOM 643 O O . ASP A 1 82 ? -3.384 -8.444 -4.739 1.00 90.50 82 ASP A O 1
ATOM 647 N N . ARG A 1 83 ? -5.427 -8.768 -5.583 1.00 88.38 83 ARG A N 1
ATOM 648 C CA . ARG A 1 83 ? -4.956 -9.211 -6.892 1.00 88.38 83 ARG A CA 1
ATOM 649 C C . ARG A 1 83 ? -5.214 -8.142 -7.935 1.00 88.38 83 ARG A C 1
ATOM 651 O O . ARG A 1 83 ? -6.346 -7.685 -8.092 1.00 88.38 83 ARG A O 1
ATOM 658 N N . ALA A 1 84 ? -4.166 -7.801 -8.679 1.00 87.25 84 ALA A N 1
ATOM 659 C CA . ALA A 1 84 ? -4.288 -7.079 -9.934 1.00 87.25 84 ALA A CA 1
ATOM 660 C C . ALA A 1 84 ? -5.301 -7.810 -10.832 1.00 87.25 84 ALA A C 1
ATOM 662 O O . ALA A 1 84 ? -5.177 -9.009 -11.094 1.00 87.25 84 ALA A O 1
ATOM 663 N N . HIS A 1 85 ? -6.334 -7.097 -11.257 1.00 83.25 85 HIS A N 1
ATOM 664 C CA . HIS A 1 85 ? -7.444 -7.621 -12.032 1.00 83.25 85 HIS A CA 1
ATOM 665 C C . HIS A 1 85 ? -7.691 -6.747 -13.262 1.00 83.25 85 HIS A C 1
ATOM 667 O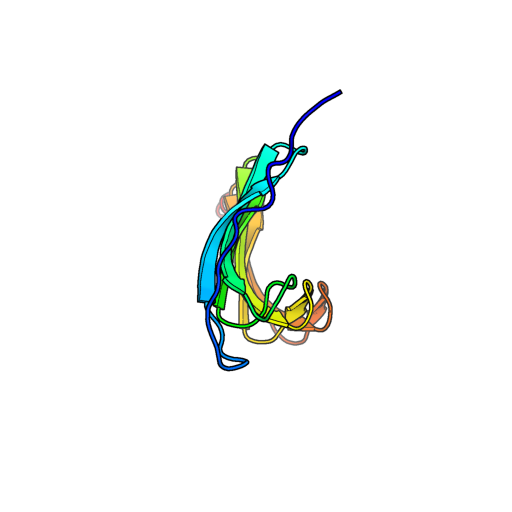 O . HIS A 1 85 ? -7.444 -5.544 -13.260 1.00 83.25 85 HIS A O 1
ATOM 673 N N . GLY A 1 86 ? -8.202 -7.356 -14.330 1.00 75.88 86 GLY A N 1
ATOM 674 C CA . GLY A 1 86 ? -8.542 -6.639 -15.556 1.00 75.88 86 GLY A CA 1
ATOM 675 C C . GLY A 1 86 ? -7.327 -6.069 -16.294 1.00 75.88 86 GLY A C 1
ATOM 676 O O . GLY A 1 86 ? -6.288 -6.717 -16.417 1.00 75.88 86 GLY A O 1
ATOM 677 N N . HIS A 1 87 ? -7.495 -4.863 -16.836 1.00 68.00 87 HIS A N 1
ATOM 678 C CA . HIS A 1 87 ? -6.476 -4.178 -17.624 1.00 68.00 87 HIS A CA 1
ATOM 679 C C . HIS A 1 87 ? -5.699 -3.210 -16.738 1.00 68.00 87 HIS A C 1
ATOM 681 O O . HIS A 1 87 ? -6.266 -2.254 -16.207 1.00 68.00 87 HIS A O 1
ATOM 687 N N . GLY A 1 88 ? -4.393 -3.436 -16.626 1.00 74.62 88 GLY A N 1
ATOM 688 C CA . GLY A 1 88 ? -3.481 -2.488 -16.006 1.00 74.62 88 GLY A CA 1
ATOM 689 C C . GLY A 1 88 ? -2.387 -2.044 -16.964 1.00 74.62 88 GLY A C 1
ATOM 690 O O . GLY A 1 88 ? -2.024 -2.767 -17.892 1.00 74.62 88 GLY A O 1
ATOM 691 N N . VAL A 1 89 ? -1.880 -0.838 -16.741 1.00 80.00 89 VAL A N 1
ATOM 692 C CA . VAL A 1 89 ? -0.713 -0.304 -17.435 1.00 80.00 89 VAL A CA 1
ATOM 693 C C . VAL A 1 89 ? 0.487 -0.530 -16.534 1.00 80.00 89 VAL A C 1
ATOM 695 O O . VAL A 1 89 ? 0.549 0.013 -15.430 1.00 80.00 89 VAL A O 1
ATOM 698 N N . TYR A 1 90 ? 1.413 -1.354 -17.010 1.00 80.88 90 TYR A N 1
ATOM 699 C CA . TYR A 1 90 ? 2.701 -1.555 -16.372 1.00 80.88 90 TYR A CA 1
ATOM 700 C C . TYR A 1 90 ? 3.717 -0.614 -17.021 1.00 80.88 90 TYR A C 1
ATOM 702 O O . TYR A 1 90 ? 3.898 -0.622 -18.238 1.00 80.88 90 TYR A O 1
ATOM 710 N N . HIS A 1 91 ? 4.338 0.231 -16.211 1.00 80.50 91 HIS A N 1
ATOM 711 C CA . HIS A 1 91 ? 5.415 1.119 -16.611 1.00 80.50 91 HIS A CA 1
ATOM 712 C C . HIS A 1 91 ? 6.705 0.632 -15.967 1.00 80.50 91 HIS A C 1
ATOM 714 O O . HIS A 1 91 ? 6.856 0.744 -14.752 1.00 80.50 91 HIS A O 1
ATOM 720 N N . HIS A 1 92 ? 7.626 0.134 -16.788 1.00 77.25 92 HIS A N 1
ATOM 721 C CA . HIS A 1 92 ? 8.972 -0.203 -16.343 1.00 77.25 92 HIS A CA 1
ATOM 722 C C . HIS A 1 92 ? 9.779 1.081 -16.117 1.00 77.25 92 HIS A C 1
ATOM 724 O O . HIS A 1 92 ? 9.866 1.927 -17.015 1.00 77.25 92 HIS A O 1
ATOM 730 N N . ALA A 1 93 ? 10.363 1.244 -14.931 1.00 70.00 93 ALA A N 1
ATOM 731 C CA . ALA A 1 93 ? 11.215 2.387 -14.605 1.00 70.00 93 ALA A CA 1
ATOM 732 C C . ALA A 1 93 ? 12.512 2.398 -15.429 1.00 70.00 93 ALA A C 1
ATOM 734 O O . ALA A 1 93 ? 13.047 3.468 -15.713 1.00 70.00 93 ALA A O 1
ATOM 735 N N . ASP A 1 94 ? 12.964 1.225 -15.879 1.00 66.06 94 ASP A 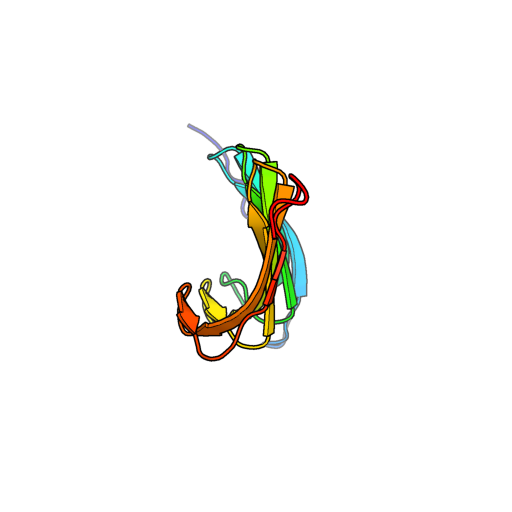N 1
ATOM 736 C CA . ASP A 1 94 ? 14.166 1.045 -16.706 1.00 66.06 94 ASP A CA 1
ATOM 737 C C . ASP A 1 94 ? 13.97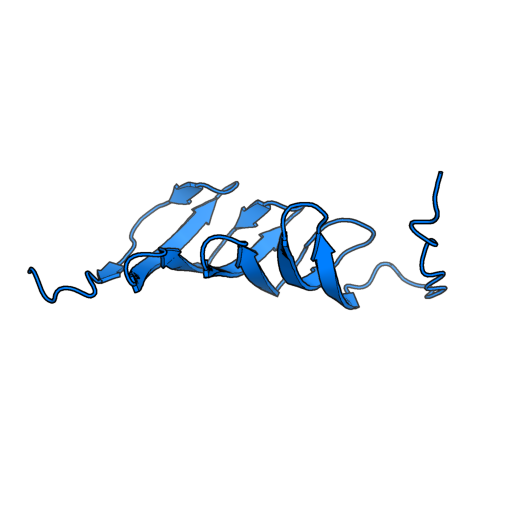9 1.489 -18.176 1.00 66.06 94 ASP A C 1
ATOM 739 O O . ASP A 1 94 ? 14.892 1.419 -18.994 1.00 66.06 94 ASP A O 1
ATOM 743 N N . GLY A 1 95 ? 12.784 1.954 -18.563 1.00 55.22 95 GLY A N 1
ATOM 744 C CA . GLY A 1 95 ? 12.517 2.412 -19.932 1.00 55.22 95 GLY A CA 1
ATOM 745 C C . GLY A 1 95 ? 12.575 1.306 -20.995 1.00 55.22 95 GLY A C 1
ATOM 746 O O . GLY A 1 95 ? 12.448 1.603 -22.186 1.00 55.22 95 GLY A O 1
ATOM 747 N N . SER A 1 96 ? 12.730 0.045 -20.586 1.00 58.25 96 SER A N 1
ATOM 748 C CA . SER A 1 96 ? 12.578 -1.118 -21.450 1.00 58.25 96 SER A CA 1
ATOM 749 C C . SER A 1 96 ? 11.115 -1.214 -21.894 1.00 58.25 96 SER A C 1
ATOM 751 O O . SER A 1 96 ? 10.181 -1.227 -21.089 1.00 58.25 96 SER A O 1
ATOM 753 N N . ARG A 1 97 ? 10.921 -1.161 -23.211 1.00 52.97 97 ARG A N 1
ATOM 754 C CA . ARG A 1 97 ? 9.628 -1.144 -23.894 1.00 52.97 97 ARG A CA 1
ATOM 755 C C . ARG A 1 97 ? 9.492 -2.379 -24.765 1.00 52.97 97 ARG A C 1
ATOM 757 O O . ARG A 1 97 ? 10.525 -2.784 -25.345 1.00 52.97 97 ARG A O 1
#

InterPro domains:
  IPR003409 MORN repeat [PF02493] (29-51)
  IPR003409 MORN repeat [PF02493] (52-74)
  IPR003409 MORN repeat [PF02493] (75-97)
  IPR003409 MORN repeat [SM00698] (27-48)
  IPR003409 MORN repeat [SM00698] (50-71)
  IPR003409 MORN repeat [SM00698] (73-94)

Secondary structure (DSSP, 8-state):
------------SS--EEEEEE-TTS-EEEEEEETTEEEEEEEEE-TTS-EEEEEEETTEEEEEEEEE-TTS-EEEEEEETTEEEEEEEEE-TT---

Organism: Eimeria tenella (NCBI:txid5802)

Sequence (97 aa):
NEETKAAEAQFVGGGRIRKQVAFDNGAVYTGEWLGDARDGYGVQVWDDGARYEGQWVNDKAQGKGKFVHVDGDVYFGDWVEDRAHGHGVYHHADGSR

Foldseek 3Di:
DDDPPPPPPDDPDQDWDWDWDQDPQRKIKTGTDGVPFQAAWIKIAGNLRKIKTAGDDRNFGAQWIWTQDSQRKIWTAGGDRNDGDDDIDIDHPVPDD

Radius of gyration: 15.41 Å; chains: 1; bounding box: 35×18×52 Å